Protein AF-A0A3B6VUN3-F1 (afdb_monomer)

Mean predicted aligned error: 9.86 Å

Structure (mmCIF, N/CA/C/O backbone):
data_AF-A0A3B6VUN3-F1
#
_entry.id   AF-A0A3B6VUN3-F1
#
loop_
_atom_site.group_PDB
_atom_site.id
_atom_site.type_symbol
_atom_site.label_atom_id
_atom_site.label_alt_id
_atom_site.label_comp_id
_atom_site.label_asym_id
_atom_site.label_entity_id
_atom_site.label_seq_id
_atom_site.pdbx_PDB_ins_code
_atom_site.Cartn_x
_atom_site.Cartn_y
_atom_site.Cartn_z
_atom_site.occupancy
_atom_site.B_iso_or_equiv
_atom_site.auth_seq_id
_atom_site.auth_comp_id
_atom_site.auth_asym_id
_atom_site.auth_atom_id
_atom_site.pdbx_PDB_model_num
ATOM 1 N N . MET A 1 1 ? -28.882 0.164 29.607 1.00 53.50 1 MET A N 1
ATOM 2 C CA . MET A 1 1 ? -29.305 0.623 28.267 1.00 53.50 1 MET A CA 1
ATOM 3 C C . MET A 1 1 ? -28.655 1.981 28.058 1.00 53.50 1 MET A C 1
ATOM 5 O O . MET A 1 1 ? -28.852 2.843 28.904 1.00 53.50 1 MET A O 1
ATOM 9 N N . PHE A 1 2 ? -27.776 2.127 27.067 1.00 63.69 2 PHE A N 1
ATOM 10 C CA . PHE A 1 2 ? -27.029 3.372 26.861 1.00 63.69 2 PHE A CA 1
ATOM 11 C C . PHE A 1 2 ? -27.979 4.486 26.393 1.00 63.69 2 PHE A C 1
ATOM 13 O O . PHE A 1 2 ? -28.791 4.256 25.500 1.00 63.69 2 PHE A O 1
ATOM 20 N N . SER A 1 3 ? -27.908 5.665 27.017 1.00 79.75 3 SER A N 1
ATOM 21 C CA . SER A 1 3 ? -28.646 6.864 26.598 1.00 79.75 3 SER A CA 1
ATOM 22 C C . SER A 1 3 ? -27.768 7.757 25.721 1.00 79.75 3 SER A C 1
ATOM 24 O O . SER A 1 3 ? -26.542 7.706 25.806 1.00 79.75 3 SER A O 1
ATOM 26 N N . GLU A 1 4 ? -28.378 8.615 24.906 1.00 78.44 4 GLU A N 1
ATOM 27 C CA . GLU A 1 4 ? -27.664 9.580 24.056 1.00 78.44 4 GLU A CA 1
ATOM 28 C C . GLU A 1 4 ? -26.697 10.466 24.864 1.00 78.44 4 GLU A C 1
ATOM 30 O O . GLU A 1 4 ? -25.527 10.610 24.514 1.00 78.44 4 GLU A O 1
ATOM 35 N N . GLN A 1 5 ? -27.136 10.934 26.036 1.00 83.31 5 GLN A N 1
ATOM 36 C CA . GLN A 1 5 ? -26.303 11.690 26.979 1.00 83.31 5 GLN A CA 1
ATOM 37 C C . GLN A 1 5 ? -25.104 10.880 27.503 1.00 83.31 5 GLN A C 1
ATOM 39 O O . GLN A 1 5 ? -24.029 11.436 27.727 1.00 83.31 5 GLN A O 1
ATOM 44 N N . SER A 1 6 ? -25.259 9.562 27.677 1.00 81.00 6 SER A N 1
ATOM 45 C CA . SER A 1 6 ? -24.157 8.681 28.075 1.00 81.00 6 SER A CA 1
ATOM 46 C C . SER A 1 6 ? -23.120 8.518 26.962 1.00 81.00 6 SER A C 1
ATOM 48 O O . SER A 1 6 ? -21.934 8.420 27.267 1.00 81.00 6 SER A O 1
ATOM 50 N N . TYR A 1 7 ? -23.538 8.486 25.693 1.00 80.62 7 TYR A N 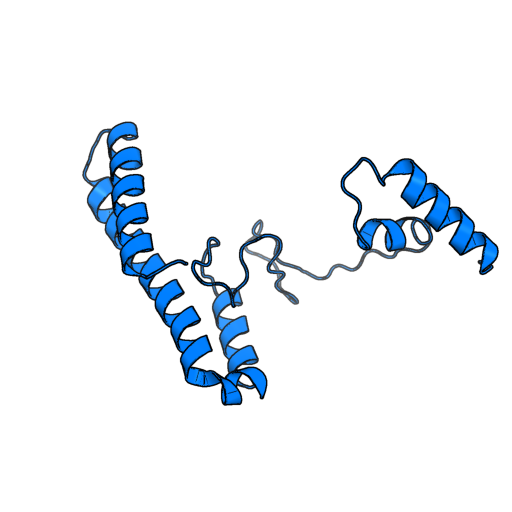1
ATOM 51 C CA . TYR A 1 7 ? -22.612 8.427 24.559 1.00 80.62 7 TYR A CA 1
ATOM 52 C C . TYR A 1 7 ? -21.820 9.718 24.418 1.00 80.62 7 TYR A C 1
ATOM 54 O O . TYR A 1 7 ? -20.599 9.671 24.290 1.00 80.62 7 TYR A O 1
ATOM 62 N N . GLN A 1 8 ? -22.500 10.860 24.500 1.00 83.44 8 GLN A N 1
ATOM 63 C CA . GLN A 1 8 ? -21.872 12.166 24.348 1.00 83.44 8 GLN A CA 1
ATOM 64 C C . GLN A 1 8 ? -20.794 12.399 25.411 1.00 83.44 8 GLN A C 1
ATOM 66 O O . GLN A 1 8 ? -19.660 12.720 25.072 1.00 83.44 8 GLN A O 1
ATOM 71 N N . LYS A 1 9 ? -21.094 12.079 26.677 1.00 85.88 9 LYS A N 1
ATOM 72 C CA . LYS A 1 9 ? -20.111 12.145 27.766 1.00 85.88 9 LYS A CA 1
ATOM 73 C C . LYS A 1 9 ? -18.884 11.260 27.511 1.00 85.88 9 LYS A C 1
ATOM 75 O O . LYS A 1 9 ? -17.758 11.708 27.698 1.00 85.88 9 LYS A O 1
ATOM 80 N N . ASN A 1 10 ? -19.088 10.022 27.058 1.00 82.31 10 ASN A N 1
ATOM 81 C CA . ASN A 1 10 ? -17.991 9.098 26.757 1.00 82.31 10 ASN A CA 1
ATOM 82 C C . ASN A 1 10 ? -17.124 9.592 25.583 1.00 82.31 10 ASN A C 1
ATOM 84 O O . ASN A 1 10 ? -15.906 9.422 25.599 1.00 82.31 10 ASN A O 1
ATOM 88 N N . ILE A 1 11 ? -17.737 10.212 24.572 1.00 83.75 11 ILE A N 1
ATOM 89 C CA . ILE A 1 11 ? -17.027 10.804 23.432 1.00 83.75 11 ILE A CA 1
ATOM 90 C C . ILE A 1 11 ? -16.212 12.019 23.887 1.00 83.75 11 ILE A C 1
ATOM 92 O O . ILE A 1 11 ? -15.030 12.103 23.560 1.00 83.75 11 ILE A O 1
ATOM 96 N N . ASP A 1 12 ? -16.794 12.908 24.691 1.00 86.56 12 ASP A N 1
ATOM 97 C CA . ASP A 1 12 ? -16.106 14.089 25.220 1.00 86.56 12 ASP A CA 1
ATOM 98 C C . ASP A 1 12 ? -14.915 13.697 26.109 1.00 86.56 12 ASP A C 1
ATOM 100 O O . ASP A 1 12 ? -13.831 14.272 26.004 1.00 86.56 12 ASP A O 1
ATOM 104 N N . GLU A 1 13 ? -15.069 12.670 26.951 1.00 85.38 13 GLU A N 1
ATOM 105 C CA . GLU A 1 13 ? -13.972 12.102 27.743 1.00 85.38 13 GLU A CA 1
ATOM 106 C C . GLU A 1 13 ? -12.868 11.505 26.855 1.00 85.38 13 GLU A C 1
ATOM 108 O O . GLU A 1 13 ? -11.679 11.709 27.124 1.00 85.38 13 GLU A O 1
ATOM 113 N N . CYS A 1 14 ? -13.236 10.809 25.774 1.00 85.44 14 CYS A N 1
ATOM 114 C CA . CYS A 1 14 ? -12.285 10.289 24.796 1.00 85.44 14 CYS A CA 1
ATOM 115 C C . CYS A 1 14 ? -11.509 11.420 24.106 1.00 85.44 14 CYS A C 1
ATOM 117 O O . CYS A 1 14 ? -10.282 11.356 24.018 1.00 85.44 14 CYS A O 1
ATOM 119 N N . ILE A 1 15 ? -12.201 12.465 23.646 1.00 85.00 15 ILE A N 1
ATOM 120 C CA . ILE A 1 15 ? -11.588 13.635 23.010 1.00 85.00 15 ILE A CA 1
ATOM 121 C C . ILE A 1 15 ? -10.626 14.294 23.997 1.00 85.00 15 ILE A C 1
ATOM 123 O O . ILE A 1 15 ? -9.436 14.381 23.720 1.00 85.00 15 ILE A O 1
ATOM 127 N N . ASN A 1 16 ? -11.083 14.665 25.191 1.00 85.75 16 ASN A N 1
ATOM 128 C CA . ASN A 1 16 ? -10.245 15.349 26.179 1.00 85.75 16 ASN A CA 1
ATOM 129 C C . ASN A 1 16 ? -8.982 14.559 26.550 1.00 85.75 16 ASN A C 1
ATOM 131 O O . ASN A 1 16 ? -7.923 15.144 26.779 1.00 85.75 16 ASN A O 1
AT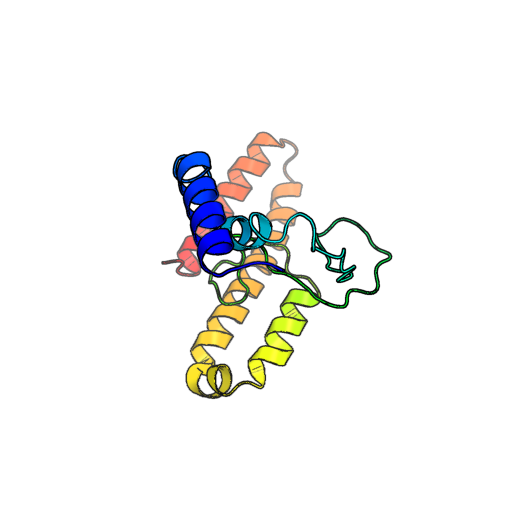OM 135 N N . LYS A 1 17 ? -9.073 13.226 26.591 1.00 83.31 17 LYS A N 1
ATOM 136 C CA . LYS A 1 17 ? -7.953 12.356 26.956 1.00 83.31 17 LYS A CA 1
ATOM 137 C C . LYS A 1 17 ? -6.949 12.138 25.821 1.00 83.31 17 LYS A C 1
ATOM 139 O O . LYS A 1 17 ? -5.759 12.003 26.098 1.00 83.31 17 LYS A O 1
ATOM 144 N N . TYR A 1 18 ? -7.410 12.073 24.572 1.00 80.12 18 TYR A N 1
ATOM 145 C CA . TYR A 1 18 ? -6.594 11.621 23.441 1.00 80.12 18 TYR A CA 1
ATOM 146 C C . TYR A 1 18 ? -6.399 12.664 22.337 1.00 80.12 18 TYR A C 1
ATOM 148 O O . TYR A 1 18 ? -5.598 12.412 21.450 1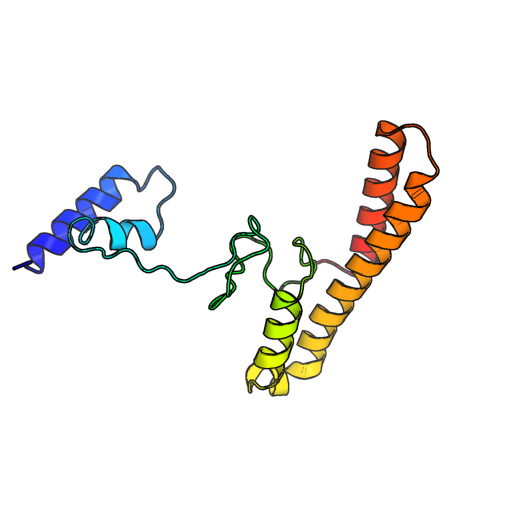.00 80.12 18 TYR A O 1
ATOM 156 N N . ILE A 1 19 ? -7.038 13.839 22.394 1.00 80.94 19 ILE A N 1
ATOM 157 C CA . ILE A 1 19 ? -6.919 14.897 21.368 1.00 80.94 19 ILE A CA 1
ATOM 158 C C . ILE A 1 19 ? -5.477 15.377 21.157 1.00 80.94 19 ILE A C 1
ATOM 160 O O . ILE A 1 19 ? -5.106 15.762 20.054 1.00 80.94 19 ILE A O 1
ATOM 164 N N . ASN A 1 20 ? -4.650 15.314 22.205 1.00 76.38 20 ASN A N 1
ATOM 165 C CA . ASN A 1 20 ? -3.226 15.661 22.154 1.00 76.38 20 ASN A CA 1
ATOM 166 C C . ASN A 1 20 ? -2.316 14.444 21.865 1.00 76.38 20 ASN A C 1
ATOM 168 O O . ASN A 1 20 ? -1.093 14.550 21.937 1.00 76.38 20 ASN A O 1
ATOM 172 N N . ILE A 1 21 ? -2.907 13.281 21.577 1.00 76.06 21 ILE A N 1
ATOM 173 C CA . ILE A 1 21 ? -2.267 12.020 21.170 1.00 76.06 21 ILE A CA 1
ATOM 174 C C . ILE A 1 21 ? -2.799 11.673 19.759 1.00 76.06 21 ILE A C 1
ATOM 176 O O . ILE A 1 21 ? -3.613 12.400 19.194 1.00 76.06 21 ILE A O 1
ATOM 180 N N . ILE A 1 22 ? -2.325 10.584 19.144 1.00 60.31 22 ILE A N 1
ATOM 181 C CA . ILE A 1 22 ? -2.961 10.008 17.950 1.00 60.31 22 ILE A CA 1
ATOM 182 C C . ILE A 1 22 ? -4.447 9.758 18.261 1.00 60.31 22 ILE A C 1
ATOM 184 O O . ILE A 1 22 ? -4.778 8.868 19.041 1.00 60.31 22 ILE A O 1
ATOM 188 N N . PHE A 1 23 ? -5.319 10.549 17.638 1.00 67.88 23 PHE A N 1
ATOM 189 C CA . PHE A 1 23 ? -6.770 10.479 17.758 1.00 67.88 23 PHE A CA 1
ATOM 190 C C . PHE A 1 23 ? -7.367 10.166 16.386 1.00 67.88 23 PHE A C 1
ATOM 192 O O . PHE A 1 23 ? -7.159 10.906 15.425 1.00 67.88 23 PHE A O 1
ATOM 199 N N . THR A 1 24 ? -8.088 9.055 16.294 1.00 75.19 24 THR A N 1
ATOM 200 C CA . THR A 1 24 ? -8.789 8.614 15.079 1.00 75.19 24 THR A CA 1
ATOM 201 C C . THR A 1 24 ? -10.227 8.258 15.429 1.00 75.19 24 THR A C 1
ATOM 203 O O . THR A 1 24 ? -10.556 8.022 16.593 1.00 75.19 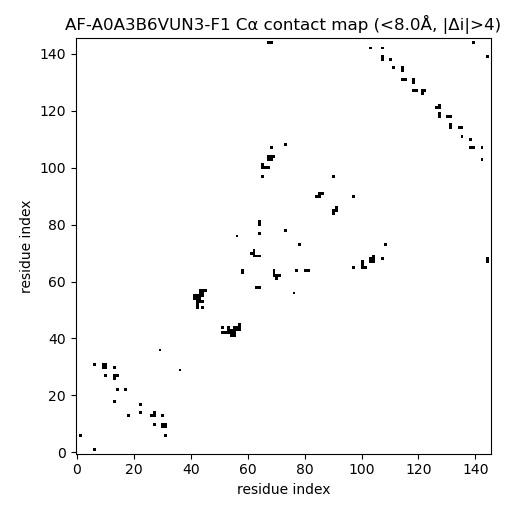24 THR A O 1
ATOM 206 N N . GLU A 1 25 ? -11.085 8.167 14.421 1.00 78.56 25 GLU A N 1
ATOM 207 C CA . GLU A 1 25 ? -12.457 7.678 14.536 1.00 78.56 25 GLU A CA 1
ATOM 208 C C . GLU A 1 25 ? -12.543 6.307 15.232 1.00 78.56 25 GLU A C 1
ATOM 210 O O . GLU A 1 25 ? -13.501 6.047 15.957 1.00 78.56 25 GLU A O 1
ATOM 215 N N . GLU A 1 26 ? -11.509 5.466 15.110 1.00 79.88 26 GLU A N 1
ATOM 216 C CA . GLU A 1 26 ? -11.418 4.185 15.821 1.00 79.88 26 GLU A CA 1
ATOM 217 C C . GLU A 1 26 ? -11.456 4.366 17.345 1.00 79.88 26 GLU A C 1
ATOM 219 O O . GLU A 1 26 ? -12.098 3.582 18.038 1.00 79.88 26 GLU A O 1
ATOM 224 N N . HIS A 1 27 ? -10.833 5.421 17.879 1.00 77.12 27 HIS A N 1
ATOM 225 C CA . HIS A 1 27 ? -10.846 5.711 19.314 1.00 77.12 27 HIS A CA 1
ATOM 226 C C . HIS A 1 27 ? -12.239 6.144 19.780 1.00 77.12 27 HIS A C 1
ATOM 228 O O . HIS A 1 27 ? -12.710 5.681 20.819 1.00 77.12 27 HIS A O 1
ATOM 234 N N . ILE A 1 28 ? -12.920 6.971 18.978 1.00 80.44 28 ILE A N 1
ATOM 235 C CA . ILE A 1 28 ? -14.292 7.432 19.240 1.00 80.44 28 ILE A CA 1
ATOM 236 C C . ILE A 1 28 ? -15.268 6.256 19.253 1.00 80.44 28 ILE A C 1
ATOM 238 O O . ILE A 1 28 ? -16.207 6.256 20.040 1.00 80.44 28 ILE A O 1
ATOM 242 N N . LEU A 1 29 ? -15.049 5.250 18.404 1.00 80.88 29 LEU A N 1
ATOM 243 C CA . LEU A 1 29 ? -15.873 4.044 18.358 1.00 80.88 29 LEU A CA 1
ATOM 244 C C . LEU A 1 29 ? -15.509 3.057 19.474 1.00 80.88 29 LEU A C 1
ATOM 246 O O . LEU A 1 29 ? -16.392 2.473 20.091 1.00 80.88 29 LEU A O 1
ATOM 250 N N . LEU A 1 30 ? -14.228 2.880 19.795 1.00 80.19 30 LEU A N 1
ATOM 251 C CA . LEU A 1 30 ? -13.817 1.937 20.833 1.00 80.19 30 LEU A CA 1
ATOM 252 C C . LEU A 1 30 ? -14.262 2.391 22.230 1.00 80.19 30 LEU A C 1
ATOM 254 O O . LEU A 1 30 ? -14.701 1.573 23.030 1.00 80.19 30 LEU A O 1
ATOM 258 N N . TYR A 1 31 ? -14.166 3.684 22.541 1.00 78.44 31 TYR A N 1
ATOM 259 C CA . TYR A 1 31 ? -14.403 4.203 23.890 1.00 78.44 31 TYR A CA 1
ATOM 260 C C . TYR A 1 31 ? -15.818 3.933 24.451 1.00 78.44 31 TYR A C 1
ATOM 262 O O . TYR A 1 31 ? -15.915 3.406 25.564 1.00 78.44 31 TYR A O 1
ATOM 270 N N . PRO A 1 32 ? -16.920 4.220 23.726 1.00 80.75 32 PRO A N 1
ATOM 271 C CA . PRO A 1 32 ? -18.275 3.942 24.196 1.00 80.75 32 PRO A CA 1
ATOM 272 C C . PRO A 1 32 ? -18.653 2.458 24.123 1.00 80.75 32 PRO A C 1
ATOM 274 O O . PRO A 1 32 ? -19.548 2.034 24.850 1.00 80.75 32 PRO A O 1
ATOM 277 N N . PHE A 1 33 ? -17.993 1.670 23.269 1.00 82.56 33 PHE A N 1
ATOM 278 C CA . PHE A 1 33 ? -18.319 0.258 23.045 1.00 82.56 33 PHE A CA 1
ATOM 279 C C . PHE A 1 33 ? -17.300 -0.714 23.648 1.00 82.56 33 PHE A C 1
ATOM 281 O O . PHE A 1 33 ? -17.416 -1.914 23.423 1.00 82.56 33 PHE A O 1
ATOM 288 N N . LYS A 1 34 ? -16.326 -0.243 24.437 1.00 79.56 34 LYS A N 1
ATOM 289 C CA . LYS A 1 34 ? -15.216 -1.061 24.959 1.00 79.56 34 LYS A CA 1
ATOM 290 C C . LYS A 1 34 ? -15.684 -2.360 25.633 1.00 79.56 34 LYS A C 1
ATOM 292 O O . LYS A 1 34 ? -15.104 -3.410 25.388 1.00 79.56 34 LYS A O 1
ATOM 297 N N . ASP A 1 35 ? -16.789 -2.297 26.378 1.00 80.75 35 ASP A N 1
ATOM 298 C CA . ASP A 1 35 ? -17.363 -3.421 27.132 1.00 80.75 35 ASP A CA 1
ATOM 299 C C . ASP A 1 35 ? -18.402 -4.221 26.317 1.00 80.75 35 ASP A C 1
ATOM 301 O O . ASP A 1 35 ? -19.063 -5.121 26.825 1.00 80.75 35 ASP A O 1
ATOM 305 N N . SER A 1 36 ? -18.604 -3.866 25.048 1.00 81.38 36 SER A N 1
ATOM 306 C CA . SER A 1 36 ? -19.590 -4.457 24.130 1.00 81.38 36 SER A CA 1
ATOM 307 C C . SER A 1 36 ? -18.984 -4.804 22.767 1.00 81.38 36 SER A C 1
ATOM 309 O O . SER A 1 36 ? -19.706 -4.980 21.786 1.00 81.38 36 SER A O 1
ATOM 311 N N . THR A 1 37 ? -17.657 -4.908 22.692 1.00 79.81 37 THR A N 1
ATOM 312 C CA . THR A 1 37 ? -16.951 -5.362 21.493 1.00 79.81 37 THR A CA 1
ATOM 313 C C . THR A 1 37 ? -16.787 -6.876 21.525 1.00 79.81 37 THR A C 1
ATOM 315 O O . THR A 1 37 ? -16.376 -7.459 22.525 1.00 79.81 37 THR A O 1
ATOM 318 N N . ALA A 1 38 ? -17.114 -7.526 20.411 1.00 78.94 38 ALA A N 1
ATOM 319 C CA . ALA A 1 38 ? -16.789 -8.928 20.191 1.00 78.94 38 ALA A CA 1
ATOM 320 C C . ALA A 1 38 ? -15.545 -9.022 19.306 1.00 78.94 38 ALA A C 1
ATOM 322 O O . ALA A 1 38 ? -15.383 -8.244 18.363 1.00 78.94 38 ALA A O 1
ATOM 323 N N . PHE A 1 39 ? -14.674 -9.991 19.587 1.00 78.25 39 PHE A N 1
ATOM 324 C CA . PHE A 1 39 ? -13.540 -10.267 18.715 1.00 78.25 39 PHE A CA 1
ATOM 325 C C . PHE A 1 39 ? -14.035 -10.925 17.427 1.00 78.25 39 PHE A C 1
ATOM 327 O O . PHE A 1 39 ? -14.594 -12.022 17.453 1.00 78.25 39 PHE A O 1
ATOM 334 N N . LEU A 1 40 ? -13.810 -10.257 16.300 1.00 72.12 40 LEU A N 1
ATOM 335 C CA . LEU A 1 40 ? -14.042 -10.824 14.982 1.00 72.12 40 LEU A CA 1
ATOM 336 C C . LEU A 1 40 ? -12.703 -11.291 14.412 1.00 72.12 40 LEU A C 1
ATOM 338 O O . LEU A 1 40 ? -11.845 -10.470 14.087 1.00 72.12 40 LEU A O 1
ATOM 342 N N . ASP A 1 41 ? -12.531 -12.606 14.257 1.00 68.38 41 ASP A N 1
ATOM 343 C CA . ASP A 1 41 ? -11.406 -13.139 13.489 1.00 68.38 41 ASP A CA 1
ATOM 344 C C . ASP A 1 41 ? -11.672 -12.913 11.999 1.00 68.38 41 ASP A C 1
ATOM 346 O O . ASP A 1 41 ? -12.223 -13.758 11.292 1.00 68.38 41 ASP A O 1
ATOM 350 N N . LEU A 1 42 ? -11.282 -11.734 11.519 1.00 66.19 42 LEU A N 1
ATOM 351 C CA . LEU A 1 42 ? -11.370 -11.366 10.108 1.00 66.19 42 LEU A CA 1
ATOM 352 C C . LEU A 1 42 ? -10.456 -12.215 9.214 1.00 66.19 42 LEU A C 1
ATOM 354 O O . LEU A 1 42 ? -10.470 -12.033 7.995 1.00 66.19 42 LEU A O 1
ATOM 358 N N . LYS A 1 43 ? -9.622 -13.091 9.801 1.00 67.12 43 LYS A N 1
ATOM 359 C CA . LYS A 1 43 ? -8.516 -13.780 9.130 1.00 67.12 43 LYS A CA 1
ATOM 360 C C . LYS A 1 43 ? -7.750 -12.828 8.210 1.00 67.12 43 LYS A C 1
ATOM 362 O O . LYS A 1 43 ? -7.419 -13.167 7.075 1.00 67.12 43 LYS A O 1
ATOM 367 N N . ALA A 1 44 ? -7.552 -11.600 8.683 1.00 61.22 44 ALA A N 1
ATOM 368 C CA . ALA A 1 44 ? -6.891 -10.561 7.922 1.00 61.22 44 ALA A CA 1
ATOM 369 C C . ALA A 1 44 ? -5.386 -10.834 7.908 1.00 61.22 44 ALA A C 1
ATOM 371 O O . ALA A 1 44 ? -4.794 -11.165 8.943 1.00 61.22 44 ALA A O 1
ATOM 372 N N . ASP A 1 45 ? -4.773 -10.725 6.732 1.00 59.12 45 ASP A N 1
ATOM 373 C CA . ASP A 1 45 ? -3.325 -10.844 6.616 1.00 59.12 45 ASP A CA 1
ATOM 374 C C . ASP A 1 45 ? -2.654 -9.521 6.975 1.00 59.12 45 ASP A C 1
ATOM 376 O O . ASP A 1 45 ? -2.880 -8.495 6.332 1.00 59.12 45 ASP A O 1
ATOM 380 N N . TYR A 1 46 ? -1.809 -9.576 7.999 1.00 57.62 46 TYR A N 1
ATOM 381 C CA . TYR A 1 46 ? -0.933 -8.483 8.415 1.00 57.62 46 TYR A CA 1
ATOM 382 C C . TYR A 1 46 ? 0.545 -8.773 8.076 1.00 57.62 46 TYR A C 1
ATOM 384 O O . TYR A 1 46 ? 1.430 -8.064 8.548 1.00 57.62 46 TYR A O 1
ATOM 392 N N . GLY A 1 47 ? 0.826 -9.808 7.270 1.00 55.09 47 GLY A N 1
ATOM 393 C CA . GLY A 1 47 ? 2.156 -10.147 6.756 1.00 55.09 47 GLY A CA 1
ATOM 394 C C . GLY A 1 47 ? 3.011 -11.040 7.662 1.00 55.09 47 GLY A C 1
ATOM 395 O O . GLY A 1 47 ? 4.232 -10.905 7.638 1.00 55.09 47 GLY A O 1
ATOM 396 N N . ILE A 1 48 ? 2.409 -11.907 8.495 1.00 53.91 48 ILE A N 1
ATOM 397 C CA . ILE A 1 48 ? 3.142 -12.644 9.555 1.00 53.91 48 ILE A CA 1
ATOM 398 C C . ILE A 1 48 ? 3.017 -14.185 9.472 1.00 53.91 48 ILE A C 1
ATOM 400 O O . ILE A 1 48 ? 3.781 -14.873 10.144 1.00 53.91 48 ILE A O 1
ATOM 404 N N . SER A 1 49 ? 2.129 -14.791 8.667 1.00 51.47 49 SER A N 1
ATOM 405 C CA . SER A 1 49 ? 2.014 -16.269 8.671 1.00 51.47 49 SER A CA 1
ATOM 406 C C . SER A 1 49 ? 1.517 -16.913 7.376 1.00 51.47 49 SER A C 1
ATOM 408 O O . SER A 1 49 ? 0.458 -16.538 6.878 1.00 51.47 49 SER A O 1
ATOM 410 N N . ASP A 1 50 ? 2.185 -17.991 6.961 1.00 53.84 50 ASP A N 1
ATOM 411 C CA . ASP A 1 50 ? 1.950 -18.714 5.699 1.00 53.84 50 ASP A CA 1
ATOM 412 C C . ASP A 1 50 ? 0.722 -19.657 5.690 1.00 53.84 50 ASP A C 1
ATOM 414 O O . ASP A 1 50 ? 0.386 -20.218 4.653 1.00 53.84 50 ASP A O 1
ATOM 418 N N . ASN A 1 51 ? 0.019 -19.831 6.820 1.00 53.78 51 ASN A N 1
ATOM 419 C CA . ASN A 1 51 ? -1.041 -20.847 6.988 1.00 53.78 51 ASN A CA 1
ATOM 420 C C . ASN A 1 51 ? -2.457 -20.288 7.249 1.00 53.78 51 ASN A C 1
ATOM 422 O O . ASN A 1 51 ? -3.279 -20.955 7.881 1.00 53.78 51 ASN A O 1
ATOM 426 N N . LYS A 1 52 ? -2.784 -19.070 6.803 1.00 56.56 52 LYS A N 1
ATOM 427 C CA . LYS A 1 52 ? -4.122 -18.489 7.031 1.00 56.56 52 LYS A CA 1
ATOM 428 C C . LYS A 1 52 ? -4.976 -18.498 5.764 1.00 56.56 52 LYS A C 1
ATOM 430 O O . LYS A 1 52 ? -4.547 -18.057 4.707 1.00 56.56 52 LYS A O 1
ATOM 435 N N . ILE A 1 53 ? -6.224 -18.959 5.894 1.00 57.38 53 ILE A N 1
ATOM 436 C CA . ILE A 1 53 ? -7.283 -18.692 4.908 1.00 57.38 53 ILE A CA 1
ATOM 437 C C . ILE A 1 53 ? -7.602 -17.203 5.018 1.00 57.38 53 ILE A C 1
ATOM 439 O O . ILE A 1 53 ? -8.309 -16.805 5.940 1.00 57.38 53 ILE A O 1
ATOM 4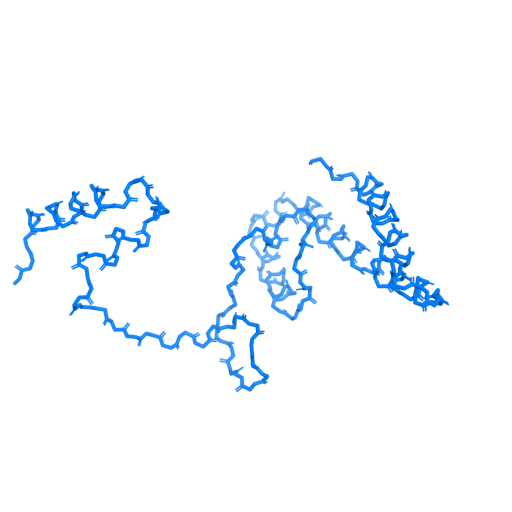43 N N . ILE A 1 54 ? -7.048 -16.389 4.125 1.00 62.53 54 ILE A N 1
ATOM 444 C CA . ILE A 1 54 ? -7.197 -14.934 4.183 1.00 62.53 54 ILE A CA 1
ATOM 445 C C . ILE A 1 54 ? -8.529 -14.539 3.547 1.00 62.53 54 ILE A C 1
ATOM 447 O O . ILE A 1 54 ? -8.745 -14.737 2.351 1.00 62.53 54 ILE A O 1
ATOM 451 N N . ILE A 1 55 ? -9.435 -14.007 4.370 1.00 66.06 55 ILE A N 1
ATOM 452 C CA . ILE A 1 55 ? -10.787 -13.597 3.950 1.00 66.06 55 ILE A CA 1
ATOM 453 C C . ILE A 1 55 ? -10.793 -12.122 3.520 1.00 66.06 55 ILE A C 1
ATOM 455 O O . ILE A 1 55 ? -11.561 -11.736 2.642 1.00 66.06 55 ILE A O 1
ATOM 459 N N . SER A 1 56 ? -9.911 -11.300 4.096 1.00 67.62 56 SER A N 1
ATOM 460 C CA . SER A 1 56 ? -9.800 -9.873 3.792 1.00 67.62 56 SER A CA 1
ATOM 461 C C . SER A 1 56 ? -8.342 -9.417 3.804 1.00 67.62 56 SER A C 1
ATOM 463 O O . SER A 1 56 ? -7.601 -9.698 4.746 1.00 67.62 56 SER A O 1
ATOM 465 N N . ALA A 1 57 ? -7.929 -8.701 2.758 1.00 73.25 57 ALA A N 1
ATOM 466 C CA . ALA A 1 57 ? -6.610 -8.085 2.676 1.00 73.25 57 ALA A CA 1
ATOM 467 C C . ALA A 1 57 ? -6.723 -6.586 2.957 1.00 73.25 57 ALA A C 1
ATOM 469 O O . ALA A 1 57 ? -7.439 -5.865 2.258 1.00 73.25 57 ALA A O 1
ATOM 470 N N . TYR A 1 58 ? -5.993 -6.110 3.966 1.00 77.19 58 TYR A N 1
ATOM 471 C CA . TYR A 1 58 ? -6.034 -4.715 4.384 1.00 77.19 58 TYR A CA 1
ATOM 472 C C . TYR A 1 58 ? -4.745 -3.982 4.002 1.00 77.19 58 TYR A C 1
ATOM 474 O O . TYR A 1 58 ? -3.685 -4.205 4.583 1.00 77.19 58 TYR A O 1
ATOM 482 N N . PHE A 1 59 ? -4.836 -3.050 3.048 1.00 80.94 59 PHE A N 1
ATOM 483 C CA . PHE A 1 59 ? -3.729 -2.154 2.688 1.00 80.94 59 PHE A CA 1
ATOM 484 C C . PHE A 1 59 ? -3.575 -1.033 3.727 1.00 80.94 59 PHE A C 1
ATOM 486 O O . PHE A 1 59 ? -3.880 0.135 3.460 1.00 80.94 59 PHE A O 1
ATOM 493 N N . ALA A 1 60 ? -3.134 -1.389 4.933 1.00 73.75 60 ALA A N 1
ATOM 494 C CA . ALA A 1 60 ? -2.867 -0.445 6.013 1.00 73.75 60 ALA A CA 1
ATOM 495 C C . ALA A 1 60 ? -1.724 0.527 5.650 1.00 73.75 60 ALA A C 1
ATOM 497 O O . ALA A 1 60 ? -0.781 0.181 4.935 1.00 73.75 60 ALA A O 1
ATOM 498 N N . GLY A 1 61 ? -1.788 1.757 6.169 1.00 72.62 61 GLY A N 1
ATOM 499 C CA . GLY A 1 61 ? -0.719 2.750 6.021 1.00 72.62 61 GLY A CA 1
ATOM 500 C C . GLY A 1 61 ? -0.624 3.407 4.636 1.00 72.62 61 GLY A C 1
ATOM 501 O O . GLY A 1 61 ? -1.607 3.519 3.904 1.00 72.62 61 GLY A O 1
ATOM 502 N N . ALA A 1 62 ? 0.573 3.896 4.292 1.00 70.75 62 ALA A N 1
ATOM 503 C CA . ALA A 1 62 ? 0.798 4.769 3.131 1.00 70.75 62 ALA A CA 1
ATOM 504 C C . ALA A 1 62 ? 0.830 4.050 1.765 1.00 70.75 62 ALA A C 1
ATOM 506 O O . ALA A 1 62 ? 0.743 4.707 0.723 1.00 70.75 62 ALA A O 1
ATOM 507 N N . GLY A 1 63 ? 0.976 2.722 1.754 1.00 79.00 63 GLY A N 1
ATOM 508 C CA . GLY A 1 63 ? 1.038 1.916 0.536 1.00 79.00 63 GLY A CA 1
ATOM 509 C C . GLY A 1 63 ? -0.356 1.570 0.033 1.00 79.00 63 GLY A C 1
ATOM 510 O O . GLY A 1 63 ? -0.910 0.539 0.396 1.00 79.00 63 GLY A O 1
ATOM 511 N N . LYS A 1 64 ? -0.933 2.435 -0.804 1.00 87.25 64 LYS A N 1
ATOM 512 C CA . LYS A 1 64 ? -2.251 2.209 -1.417 1.00 87.25 64 LYS A CA 1
ATOM 513 C C . LYS A 1 64 ? -2.095 1.724 -2.862 1.00 87.25 64 LYS A C 1
ATOM 515 O O . LYS A 1 64 ? -1.300 2.322 -3.586 1.00 87.25 64 LYS A O 1
ATOM 520 N N . PRO A 1 65 ? -2.854 0.710 -3.320 1.00 88.94 65 PRO A N 1
ATOM 521 C CA . PRO A 1 65 ? -2.708 0.177 -4.677 1.00 88.94 65 PRO A CA 1
ATOM 522 C C . PRO A 1 65 ? -2.890 1.214 -5.792 1.00 88.94 65 PRO A C 1
ATOM 524 O O . PRO A 1 65 ? -2.189 1.161 -6.798 1.00 88.94 65 PRO A O 1
ATOM 527 N N . LEU A 1 66 ? -3.779 2.189 -5.571 1.00 91.44 66 LEU A N 1
ATOM 528 C CA . LEU A 1 66 ? -4.069 3.293 -6.495 1.00 91.44 66 LEU A CA 1
ATOM 529 C C . LEU A 1 66 ? -3.059 4.449 -6.429 1.00 91.44 66 LEU A C 1
ATOM 531 O O . LEU A 1 66 ? -3.247 5.461 -7.098 1.00 91.44 66 LEU A O 1
ATOM 535 N N . LYS A 1 67 ? -2.009 4.342 -5.610 1.00 87.44 67 LYS A N 1
ATOM 536 C CA . LYS A 1 67 ? -0.973 5.367 -5.504 1.00 87.44 67 LYS A CA 1
ATOM 537 C C . LYS A 1 67 ? 0.172 5.050 -6.463 1.00 87.44 67 LYS A C 1
ATOM 539 O O . LYS A 1 67 ? 0.623 3.903 -6.553 1.00 87.44 67 LYS A O 1
ATOM 544 N N . TYR A 1 68 ? 0.695 6.078 -7.123 1.00 83.88 68 TYR A N 1
ATOM 545 C CA . TYR A 1 68 ? 2.000 5.995 -7.766 1.00 83.88 68 TYR A CA 1
ATOM 546 C C . TYR A 1 68 ? 3.073 5.680 -6.717 1.00 83.88 68 TYR A C 1
ATOM 548 O O . TYR A 1 68 ? 3.117 6.272 -5.638 1.00 83.88 68 TYR A O 1
ATOM 556 N N . GLY A 1 69 ? 3.945 4.727 -7.025 1.00 76.75 69 GLY A N 1
ATOM 557 C CA . GLY A 1 69 ? 5.107 4.442 -6.195 1.00 76.75 69 GLY A CA 1
ATOM 558 C C . GLY A 1 69 ? 4.741 3.568 -5.014 1.00 76.75 69 GLY A C 1
ATOM 559 O O . GLY A 1 69 ? 5.290 3.751 -3.926 1.00 76.75 69 GLY A O 1
ATOM 560 N N . PHE A 1 70 ? 3.838 2.607 -5.241 1.00 82.94 70 PHE A N 1
ATOM 561 C CA . PHE A 1 70 ? 3.461 1.586 -4.273 1.00 82.94 70 PHE A CA 1
ATOM 562 C C . PHE A 1 70 ? 4.722 1.039 -3.597 1.00 82.94 70 PHE A C 1
ATOM 564 O O . PHE A 1 70 ? 5.622 0.500 -4.242 1.00 82.94 70 PHE A O 1
ATOM 571 N N . ASN A 1 71 ? 4.844 1.312 -2.301 1.00 73.19 71 ASN A N 1
ATOM 572 C CA . ASN A 1 71 ? 6.065 1.117 -1.521 1.00 73.19 71 ASN A CA 1
ATOM 573 C C . ASN A 1 71 ? 6.007 -0.136 -0.640 1.00 73.19 71 ASN A C 1
ATOM 575 O O . ASN A 1 71 ? 6.911 -0.355 0.161 1.00 73.19 71 ASN A O 1
ATOM 579 N N . GLN A 1 72 ? 4.958 -0.942 -0.797 1.00 77.81 72 GLN A N 1
ATOM 580 C CA . GLN A 1 72 ? 4.832 -2.260 -0.192 1.00 77.81 72 GLN A CA 1
ATOM 581 C C . GLN A 1 72 ? 5.189 -3.347 -1.214 1.00 77.81 72 GLN A C 1
ATOM 583 O O . GLN A 1 72 ? 5.343 -3.091 -2.411 1.00 77.81 72 GLN A O 1
ATOM 588 N N . GLN A 1 73 ? 5.328 -4.580 -0.735 1.00 76.88 73 GLN A N 1
ATOM 589 C CA . GLN A 1 73 ? 5.560 -5.736 -1.589 1.00 76.88 73 GLN A CA 1
ATOM 590 C C . GLN A 1 73 ? 4.337 -5.991 -2.480 1.00 76.88 73 GLN A C 1
ATOM 592 O O . GLN A 1 73 ? 3.220 -6.128 -1.989 1.00 76.88 73 GLN A O 1
ATOM 597 N N . ILE A 1 74 ? 4.548 -6.089 -3.795 1.00 82.88 74 ILE A N 1
ATOM 598 C CA . ILE A 1 74 ? 3.503 -6.558 -4.712 1.00 82.88 74 ILE A CA 1
ATOM 599 C C . ILE A 1 74 ? 3.372 -8.072 -4.529 1.00 82.88 74 ILE A C 1
ATOM 601 O O . ILE A 1 74 ? 4.296 -8.829 -4.837 1.00 82.88 74 ILE A O 1
ATOM 605 N N . ASN A 1 75 ? 2.224 -8.487 -4.007 1.00 82.94 75 ASN A N 1
ATOM 606 C CA . ASN A 1 75 ? 1.848 -9.870 -3.730 1.00 82.94 75 ASN A CA 1
ATOM 607 C C . ASN A 1 75 ? 0.534 -10.226 -4.454 1.00 82.94 75 ASN A C 1
ATOM 609 O O . ASN A 1 75 ? 0.022 -9.447 -5.261 1.00 82.94 75 ASN A O 1
ATOM 613 N N . GLU A 1 76 ? -0.022 -11.405 -4.174 1.00 85.81 76 GLU A N 1
ATOM 614 C CA . GLU A 1 76 ? -1.289 -11.847 -4.769 1.00 85.81 76 GLU A CA 1
ATOM 615 C C . GLU A 1 76 ? -2.465 -10.900 -4.474 1.00 85.81 76 GLU A C 1
ATOM 617 O O . GLU A 1 76 ? -3.286 -10.647 -5.353 1.00 85.81 76 GLU A O 1
ATOM 622 N N . TYR A 1 77 ? -2.518 -10.302 -3.280 1.00 86.00 77 TYR A N 1
ATOM 623 C CA . TYR A 1 77 ? -3.599 -9.399 -2.881 1.00 86.00 77 TYR A CA 1
ATOM 624 C C . TYR A 1 77 ? -3.567 -8.080 -3.645 1.00 86.00 77 TYR A C 1
ATOM 626 O O . TYR A 1 77 ? -4.619 -7.538 -3.981 1.00 86.00 77 TYR A O 1
ATOM 634 N N . TYR A 1 78 ? -2.373 -7.585 -3.979 1.00 89.25 78 TYR A N 1
ATOM 635 C CA . TYR A 1 78 ? -2.224 -6.438 -4.872 1.00 89.25 78 TYR A CA 1
ATOM 636 C C . TYR A 1 78 ? -2.864 -6.711 -6.239 1.00 89.25 78 TYR A C 1
ATOM 638 O O . TYR A 1 78 ? -3.584 -5.865 -6.765 1.00 89.25 78 TYR A O 1
ATOM 646 N N . TYR A 1 79 ? -2.649 -7.900 -6.805 1.00 90.38 79 TYR A N 1
ATOM 647 C CA . TYR A 1 79 ? -3.246 -8.267 -8.089 1.00 90.38 79 TYR A CA 1
ATOM 648 C C . TYR A 1 79 ? -4.752 -8.514 -7.993 1.00 90.38 79 TYR A C 1
ATOM 650 O O . TYR A 1 79 ? -5.476 -8.015 -8.849 1.00 90.38 79 TYR A O 1
ATOM 658 N N . LYS A 1 80 ? -5.233 -9.172 -6.928 1.00 90.94 80 LYS A N 1
ATOM 659 C CA . LYS A 1 80 ? -6.676 -9.326 -6.665 1.00 90.94 80 LYS A CA 1
ATOM 660 C C . LYS A 1 80 ? -7.384 -7.978 -6.532 1.00 90.94 80 LYS A C 1
ATOM 662 O O . LYS A 1 80 ? -8.489 -7.815 -7.038 1.00 90.94 80 LYS A O 1
ATOM 667 N N . PHE A 1 81 ? -6.752 -6.986 -5.896 1.00 93.19 81 PHE A N 1
ATOM 668 C CA . PHE A 1 81 ? -7.288 -5.624 -5.871 1.00 93.19 81 PHE A CA 1
ATOM 669 C C . PHE A 1 81 ? -7.505 -5.093 -7.292 1.00 93.19 81 PHE A C 1
ATOM 671 O O . PHE A 1 81 ? -8.595 -4.623 -7.601 1.00 93.19 81 PHE A O 1
ATOM 678 N N . TRP A 1 82 ? -6.491 -5.176 -8.157 1.00 94.81 82 TRP A N 1
ATOM 679 C CA . TRP A 1 82 ? -6.578 -4.662 -9.527 1.00 94.81 82 TRP A CA 1
ATOM 680 C C . TRP A 1 82 ? -7.580 -5.431 -10.385 1.00 94.81 82 TRP A C 1
ATOM 682 O O . TRP A 1 82 ? -8.289 -4.815 -11.176 1.00 94.81 82 TRP A O 1
ATOM 692 N N . GLU A 1 83 ? -7.678 -6.745 -10.191 1.00 94.75 83 GLU A N 1
ATOM 693 C CA . GLU A 1 83 ? -8.682 -7.600 -10.818 1.00 94.75 83 GLU A CA 1
ATOM 694 C C . GLU A 1 83 ? -10.097 -7.097 -10.504 1.00 94.75 83 GLU A C 1
ATOM 696 O O . GLU A 1 83 ? -10.828 -6.725 -11.423 1.00 94.75 83 GLU A O 1
ATOM 701 N N . TYR A 1 84 ? -10.457 -6.963 -9.224 1.00 94.19 84 TYR A N 1
ATOM 702 C CA . TYR A 1 84 ? -11.782 -6.469 -8.837 1.00 94.19 84 TYR A CA 1
ATOM 703 C C . TYR A 1 84 ? -12.002 -5.001 -9.202 1.00 94.19 84 TYR A C 1
ATOM 705 O O . TYR A 1 84 ? -13.066 -4.636 -9.703 1.00 94.19 84 TYR A O 1
ATOM 713 N N . PHE A 1 85 ? -10.997 -4.151 -8.985 1.00 96.00 85 PHE A N 1
ATOM 714 C CA . PHE A 1 85 ? -11.095 -2.727 -9.286 1.00 96.00 85 PHE A CA 1
ATOM 715 C C . PHE A 1 85 ? -11.335 -2.484 -10.779 1.00 96.00 85 PHE A C 1
ATOM 717 O O . PHE A 1 85 ? -12.123 -1.603 -11.126 1.00 96.00 85 PHE A O 1
ATOM 724 N N . SER A 1 86 ? -10.751 -3.309 -11.657 1.00 96.31 86 SER A N 1
ATOM 725 C CA . SER A 1 86 ? -10.923 -3.193 -13.109 1.00 96.31 86 SER A CA 1
ATOM 726 C C . SER A 1 86 ? -12.370 -3.359 -13.590 1.00 96.31 86 SER A C 1
ATOM 728 O O . SER A 1 86 ? -12.749 -2.837 -14.640 1.00 96.31 86 SER A O 1
ATOM 730 N N . LEU A 1 87 ? -13.207 -4.041 -12.803 1.00 96.81 87 LEU A N 1
ATOM 731 C CA . LEU A 1 87 ? -14.614 -4.275 -13.126 1.00 96.81 87 LEU A CA 1
ATOM 732 C C . LEU A 1 87 ? -15.503 -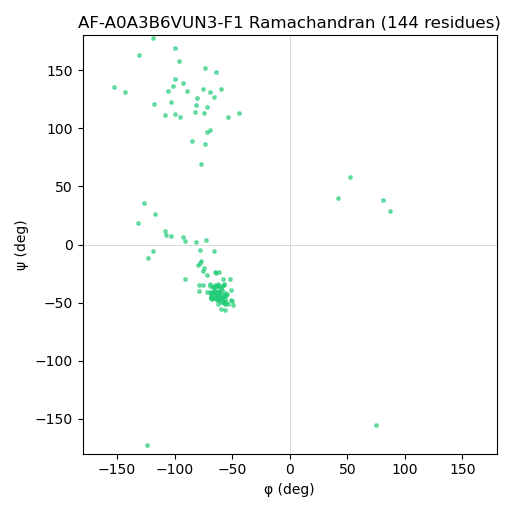3.061 -12.818 1.00 96.81 87 LEU A C 1
ATOM 734 O O . LEU A 1 87 ? -16.619 -2.968 -13.343 1.00 96.81 87 LEU A O 1
ATOM 738 N N . THR A 1 88 ? -15.016 -2.131 -11.993 1.00 97.25 88 THR A N 1
ATOM 739 C CA . THR A 1 88 ? -15.783 -0.976 -11.515 1.00 97.25 88 THR A CA 1
ATOM 740 C C . THR A 1 88 ? -15.989 0.086 -12.606 1.00 97.25 88 THR A C 1
ATOM 742 O O . THR A 1 88 ? -15.138 0.239 -13.488 1.00 97.25 88 THR A O 1
ATOM 745 N N . PRO A 1 89 ? -17.081 0.874 -12.542 1.00 97.19 89 PRO A N 1
ATOM 746 C CA . PRO A 1 89 ? -17.273 2.027 -13.425 1.00 97.19 89 PRO A CA 1
ATOM 747 C C . PRO A 1 89 ? -16.117 3.029 -13.340 1.00 97.19 89 PRO A C 1
ATOM 749 O O . PRO A 1 89 ? -15.606 3.453 -14.371 1.00 97.19 89 PRO A O 1
ATOM 752 N N . PHE A 1 90 ? -15.620 3.296 -12.125 1.00 94.00 90 PHE A N 1
ATOM 753 C CA . PHE A 1 90 ? -14.478 4.184 -11.889 1.00 94.00 90 PHE A CA 1
ATOM 754 C C . PHE A 1 90 ? -13.276 3.827 -12.763 1.00 94.00 90 PHE A C 1
ATOM 756 O O . PHE A 1 90 ? -12.697 4.704 -13.407 1.00 94.00 90 PHE A O 1
ATOM 763 N N . PHE A 1 91 ? -12.921 2.539 -12.814 1.00 96.31 91 PHE A N 1
ATOM 764 C CA . PHE A 1 91 ? -11.819 2.078 -13.647 1.00 96.31 91 PHE A CA 1
ATOM 765 C C . PHE A 1 91 ? -12.132 2.201 -15.137 1.00 96.31 91 PHE A C 1
ATOM 767 O O . PHE A 1 91 ? -11.297 2.700 -15.884 1.00 96.31 91 PHE A O 1
ATOM 774 N N . LYS A 1 92 ? -13.325 1.785 -15.573 1.00 95.06 92 LYS A N 1
ATOM 775 C CA . LYS A 1 92 ? -13.722 1.820 -16.991 1.00 95.06 92 LYS A CA 1
ATOM 776 C C . LYS A 1 92 ? -13.725 3.241 -17.559 1.00 95.06 92 LYS A C 1
ATOM 778 O O . LYS A 1 92 ? -13.254 3.449 -18.672 1.00 95.06 92 LYS A O 1
ATOM 783 N N . GLU A 1 93 ? -14.185 4.213 -16.778 1.00 97.06 93 GLU A N 1
ATOM 784 C CA . GLU A 1 93 ? -14.237 5.629 -17.163 1.00 97.06 93 GLU A CA 1
ATOM 785 C C . GLU A 1 93 ? -12.851 6.292 -17.204 1.00 97.06 93 GLU A C 1
ATOM 787 O O . GLU A 1 93 ? -12.640 7.246 -17.946 1.00 97.06 93 GLU A O 1
ATOM 792 N N . ASN A 1 94 ? -11.883 5.779 -16.437 1.00 95.44 94 ASN A N 1
ATOM 793 C CA . ASN A 1 94 ? -10.542 6.360 -16.305 1.00 95.44 94 ASN A CA 1
ATOM 794 C C . ASN A 1 94 ? -9.436 5.333 -16.603 1.00 95.44 94 ASN A C 1
ATOM 796 O O . ASN A 1 94 ? -8.368 5.350 -15.983 1.00 95.44 94 ASN A O 1
ATOM 800 N N . TYR A 1 95 ? -9.692 4.434 -17.556 1.00 93.81 95 TYR A N 1
ATOM 801 C CA . TYR A 1 95 ? -8.876 3.248 -17.828 1.00 93.81 95 TYR A CA 1
ATOM 802 C C . TYR A 1 95 ? -7.380 3.558 -17.950 1.00 93.81 95 TYR A C 1
ATOM 804 O O . TYR A 1 95 ? -6.556 2.964 -17.253 1.00 93.81 95 TYR A O 1
ATOM 812 N N . PHE A 1 96 ? -7.023 4.530 -18.794 1.00 94.19 96 PHE A N 1
ATOM 813 C CA . PHE A 1 96 ? -5.625 4.867 -19.064 1.00 94.19 96 PHE A CA 1
ATOM 814 C C . PHE A 1 96 ? -4.880 5.339 -17.816 1.00 94.19 96 PHE A C 1
ATOM 816 O O . PHE A 1 96 ? -3.760 4.899 -17.581 1.00 94.19 96 PHE A O 1
ATOM 823 N N . ARG A 1 97 ? -5.517 6.166 -16.980 1.00 93.44 97 ARG A N 1
ATOM 824 C CA . ARG A 1 97 ? -4.922 6.665 -15.732 1.00 93.44 97 ARG A CA 1
ATOM 825 C C . ARG A 1 97 ? -4.574 5.516 -14.791 1.00 93.44 97 ARG A C 1
ATOM 827 O O . ARG A 1 97 ? -3.496 5.477 -14.209 1.00 93.44 97 ARG A O 1
ATOM 834 N N . TYR A 1 98 ? -5.502 4.587 -14.614 1.00 95.06 98 TYR A N 1
ATOM 835 C CA . TYR A 1 98 ? -5.322 3.492 -13.671 1.00 95.06 98 TYR A CA 1
ATOM 836 C C . TYR A 1 98 ? -4.368 2.415 -14.187 1.00 95.06 98 TYR A C 1
ATOM 838 O O . TYR A 1 98 ? -3.573 1.879 -13.413 1.00 95.06 98 TYR A O 1
ATOM 846 N N . MET A 1 99 ? -4.379 2.157 -15.495 1.00 94.00 99 MET A N 1
ATOM 847 C CA . MET A 1 99 ? -3.379 1.303 -16.128 1.00 94.00 99 MET A CA 1
ATOM 848 C C . MET A 1 99 ? -1.974 1.893 -16.056 1.00 94.00 99 MET A C 1
ATOM 850 O O . MET A 1 99 ? -1.021 1.136 -15.876 1.00 94.00 99 MET A O 1
ATOM 854 N N . ASP A 1 100 ? -1.839 3.216 -16.131 1.00 92.88 100 ASP A N 1
ATOM 855 C CA . ASP A 1 100 ? -0.556 3.889 -15.950 1.00 92.88 100 ASP A CA 1
ATOM 856 C C . ASP A 1 100 ? -0.008 3.678 -14.528 1.00 92.88 100 ASP A 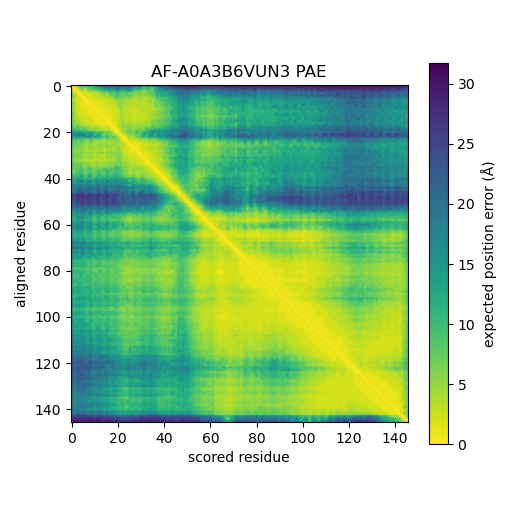C 1
ATOM 858 O O . ASP A 1 100 ? 1.116 3.205 -14.358 1.00 92.88 100 ASP A O 1
ATOM 862 N N . ILE A 1 101 ? -0.844 3.864 -13.495 1.00 92.81 101 ILE A N 1
ATOM 863 C CA . ILE A 1 101 ? -0.480 3.576 -12.093 1.00 92.81 101 ILE A CA 1
ATOM 864 C C . ILE A 1 101 ? -0.008 2.123 -11.927 1.00 92.81 101 ILE A C 1
ATOM 866 O O . ILE A 1 101 ? 1.051 1.869 -11.340 1.00 92.81 101 ILE A O 1
ATOM 870 N N . LEU A 1 102 ? -0.778 1.156 -12.437 1.00 92.81 102 LEU A N 1
ATOM 871 C CA . LEU A 1 102 ? -0.423 -0.263 -12.366 1.00 92.81 102 LEU A CA 1
ATOM 872 C C . LEU A 1 102 ? 0.899 -0.549 -13.100 1.00 92.81 102 LEU A C 1
ATOM 874 O O . LEU A 1 102 ? 1.765 -1.255 -12.573 1.00 92.81 102 LEU A O 1
ATOM 878 N N . SER A 1 103 ? 1.068 0.003 -14.302 1.00 90.75 103 SER A N 1
ATOM 879 C CA . SER A 1 103 ? 2.252 -0.186 -15.143 1.00 90.75 103 SER A CA 1
ATOM 880 C C . SER A 1 103 ? 3.515 0.376 -14.491 1.00 90.75 103 SER A C 1
ATOM 882 O O . SER A 1 103 ? 4.526 -0.328 -14.379 1.00 90.75 103 SER A O 1
ATOM 884 N N . ILE A 1 104 ? 3.451 1.608 -13.983 1.00 90.00 104 ILE A N 1
ATOM 885 C CA . ILE A 1 104 ? 4.565 2.277 -13.306 1.00 90.00 104 ILE A CA 1
ATOM 886 C C . ILE A 1 104 ? 4.974 1.502 -12.052 1.00 90.00 104 ILE A C 1
ATOM 888 O O . ILE A 1 104 ? 6.160 1.228 -11.854 1.00 90.00 104 ILE A O 1
ATOM 892 N N . ASN A 1 105 ? 4.009 1.068 -11.237 1.00 89.88 105 ASN A N 1
ATOM 893 C CA . ASN A 1 105 ? 4.290 0.295 -10.026 1.00 89.88 105 ASN A CA 1
ATOM 894 C C . ASN A 1 105 ? 4.973 -1.048 -10.340 1.00 89.88 105 ASN A C 1
ATOM 896 O O . ASN A 1 105 ? 5.967 -1.408 -9.699 1.00 89.88 105 ASN A O 1
ATOM 900 N N . ARG A 1 106 ? 4.501 -1.771 -11.367 1.00 89.56 106 ARG A N 1
ATOM 901 C CA . ARG A 1 106 ? 5.131 -3.023 -11.822 1.00 89.56 106 ARG A CA 1
ATOM 902 C C . ARG A 1 106 ? 6.539 -2.793 -12.362 1.00 89.56 106 ARG A C 1
ATOM 904 O O . ARG A 1 106 ? 7.455 -3.537 -12.008 1.00 89.56 106 ARG A O 1
ATOM 911 N N . THR A 1 107 ? 6.712 -1.760 -13.181 1.00 89.12 107 THR A N 1
ATOM 912 C CA . THR A 1 107 ? 7.998 -1.401 -13.788 1.00 89.12 107 THR A CA 1
ATOM 913 C C . THR A 1 107 ? 9.021 -1.034 -12.718 1.00 89.12 107 THR A C 1
ATOM 915 O O . THR A 1 107 ? 10.119 -1.588 -12.706 1.00 89.12 107 THR A O 1
ATOM 918 N N . ARG A 1 108 ? 8.650 -0.191 -11.746 1.00 88.12 108 ARG A N 1
ATOM 919 C CA . ARG A 1 108 ? 9.517 0.158 -10.610 1.00 88.12 108 ARG A CA 1
ATOM 920 C C . ARG A 1 108 ? 9.969 -1.074 -9.833 1.00 88.12 108 ARG A C 1
ATOM 922 O O . ARG A 1 108 ? 11.148 -1.182 -9.504 1.00 88.12 108 ARG A O 1
ATOM 929 N N . MET A 1 109 ? 9.065 -2.016 -9.552 1.00 86.12 109 MET A N 1
ATOM 930 C CA . MET A 1 109 ? 9.437 -3.244 -8.845 1.00 86.12 109 MET A CA 1
ATOM 931 C C . MET A 1 109 ? 10.389 -4.118 -9.672 1.00 86.12 109 MET A C 1
ATOM 933 O O . MET A 1 109 ? 11.354 -4.658 -9.128 1.00 86.12 109 MET A O 1
ATOM 937 N N . ALA A 1 110 ? 10.136 -4.264 -10.975 1.00 87.75 110 ALA A N 1
ATOM 938 C CA . ALA A 1 110 ? 11.019 -5.015 -11.863 1.00 87.75 110 ALA A CA 1
ATOM 939 C C . ALA A 1 110 ? 12.430 -4.405 -11.890 1.00 87.75 110 ALA A C 1
ATOM 941 O O . ALA A 1 110 ? 13.413 -5.126 -11.710 1.00 87.75 110 ALA A O 1
ATOM 942 N N . LEU A 1 111 ? 12.527 -3.078 -12.014 1.00 89.12 111 LEU A N 1
ATOM 943 C CA . LEU A 1 111 ? 13.796 -2.354 -11.962 1.00 89.12 111 LEU A CA 1
ATOM 944 C C . LEU A 1 111 ? 14.490 -2.515 -10.606 1.00 89.12 111 LEU A C 1
ATOM 946 O O . LEU A 1 111 ? 15.678 -2.817 -10.581 1.00 89.12 111 LEU A O 1
ATOM 950 N N . SER A 1 112 ? 13.764 -2.423 -9.487 1.00 87.62 112 SER A N 1
ATOM 951 C CA . SER A 1 112 ? 14.331 -2.659 -8.150 1.00 87.62 112 SER A CA 1
ATOM 952 C C . SER A 1 112 ? 14.977 -4.043 -8.037 1.00 87.62 112 SER A C 1
ATOM 954 O O . SER A 1 112 ? 16.095 -4.154 -7.541 1.00 87.62 112 SER A O 1
ATOM 956 N N . LYS A 1 113 ? 14.324 -5.095 -8.554 1.00 89.19 113 LYS A N 1
ATOM 957 C CA . LYS A 1 113 ? 14.885 -6.459 -8.568 1.00 89.19 113 LYS A CA 1
ATOM 958 C C . LYS A 1 113 ? 16.145 -6.566 -9.431 1.00 89.19 113 LYS A C 1
ATOM 960 O O . LYS A 1 113 ? 17.055 -7.320 -9.094 1.00 89.19 113 LYS A O 1
ATOM 965 N N . ILE A 1 114 ? 16.205 -5.841 -10.549 1.00 90.38 114 ILE A N 1
ATOM 966 C CA . ILE A 1 114 ? 17.397 -5.788 -11.409 1.00 90.38 114 ILE A CA 1
ATOM 967 C C . ILE A 1 114 ? 18.540 -5.076 -10.681 1.00 90.38 114 ILE A C 1
ATOM 969 O O . ILE A 1 114 ? 19.649 -5.604 -10.635 1.00 90.38 114 ILE A O 1
ATOM 973 N N . VAL A 1 115 ? 18.263 -3.925 -10.063 1.00 90.50 115 VAL A N 1
ATOM 974 C CA . VAL A 1 115 ? 19.238 -3.193 -9.247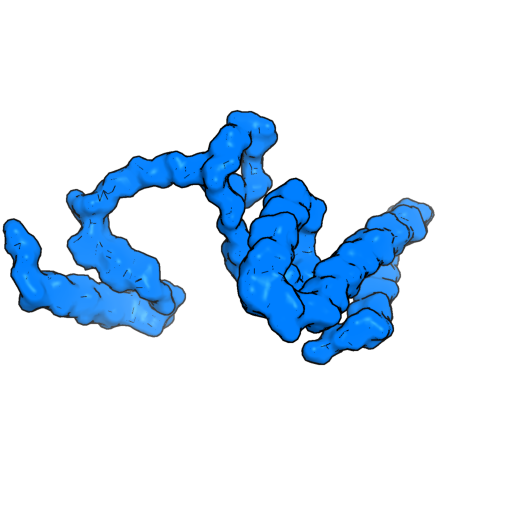 1.00 90.50 115 VAL A CA 1
ATOM 975 C C . VAL A 1 115 ? 19.769 -4.095 -8.141 1.00 90.50 115 VAL A C 1
ATOM 977 O O . VAL A 1 115 ? 20.979 -4.216 -7.995 1.00 90.50 115 VAL A O 1
ATOM 980 N N . ASP A 1 116 ? 18.905 -4.806 -7.418 1.00 88.50 116 ASP A N 1
ATOM 981 C CA . ASP A 1 116 ? 19.349 -5.729 -6.374 1.00 88.50 116 ASP A CA 1
ATOM 982 C C . ASP A 1 116 ? 20.336 -6.777 -6.890 1.00 88.50 116 ASP A C 1
ATOM 984 O O . ASP A 1 116 ? 21.367 -6.985 -6.254 1.00 88.50 116 ASP A O 1
ATOM 988 N N . LYS A 1 117 ? 20.086 -7.369 -8.065 1.00 91.94 117 LYS A N 1
ATOM 989 C CA . LYS A 1 117 ? 21.020 -8.316 -8.697 1.00 91.94 117 LYS A CA 1
ATOM 990 C C . LYS A 1 117 ? 22.356 -7.667 -9.060 1.00 91.94 117 LYS A C 1
ATOM 992 O O . LYS A 1 117 ? 23.399 -8.246 -8.775 1.00 91.94 117 LYS A O 1
ATOM 997 N N . ILE A 1 118 ? 22.334 -6.474 -9.660 1.00 88.75 118 ILE A N 1
ATOM 998 C CA . ILE A 1 118 ? 23.549 -5.751 -10.073 1.00 88.75 118 ILE A CA 1
ATOM 999 C C . ILE A 1 118 ? 24.408 -5.425 -8.855 1.00 88.75 118 ILE A C 1
ATOM 1001 O O . ILE A 1 118 ? 25.602 -5.716 -8.821 1.00 88.75 118 ILE A O 1
ATOM 1005 N N . VAL A 1 119 ? 23.802 -4.823 -7.832 1.00 91.19 119 VAL A N 1
ATOM 1006 C CA . VAL A 1 119 ? 24.560 -4.330 -6.687 1.00 91.19 119 VAL A CA 1
ATOM 1007 C C . VAL A 1 119 ? 24.969 -5.470 -5.738 1.00 91.19 119 VAL A C 1
ATOM 1009 O O . VAL A 1 119 ? 25.869 -5.298 -4.917 1.00 91.19 119 VAL A O 1
ATOM 1012 N N . TRP A 1 120 ? 24.377 -6.664 -5.865 1.00 90.38 120 TRP A N 1
ATOM 1013 C CA . TRP A 1 120 ? 24.803 -7.857 -5.124 1.00 90.38 120 TRP A CA 1
ATOM 1014 C C . TRP A 1 120 ? 26.225 -8.320 -5.467 1.00 90.38 120 TRP A C 1
ATOM 1016 O O . TRP A 1 120 ? 26.882 -8.919 -4.621 1.00 90.38 120 TRP A O 1
ATOM 1026 N N . ILE A 1 121 ? 26.725 -7.990 -6.663 1.00 90.38 121 ILE A N 1
ATOM 1027 C CA . ILE A 1 121 ? 28.099 -8.299 -7.098 1.00 90.38 121 ILE A CA 1
ATOM 1028 C C . ILE A 1 121 ? 29.139 -7.549 -6.243 1.00 90.38 121 ILE A C 1
ATOM 1030 O O . ILE A 1 121 ? 30.281 -7.984 -6.112 1.00 90.38 121 ILE A O 1
ATOM 1034 N N . LEU A 1 122 ? 28.757 -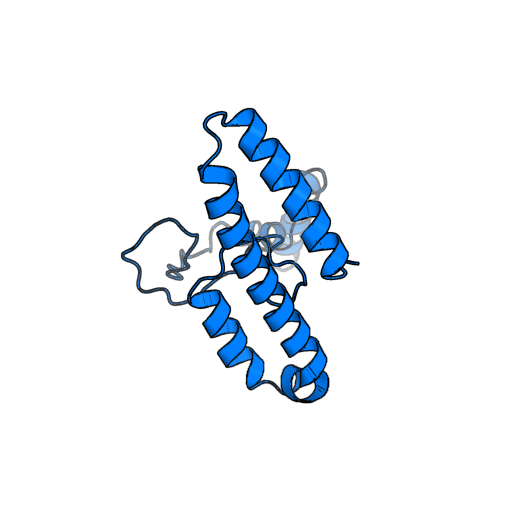6.427 -5.624 1.00 90.06 122 LEU A N 1
ATOM 1035 C CA . LEU A 1 122 ? 29.658 -5.631 -4.797 1.00 90.06 122 LEU A CA 1
ATOM 1036 C C . LEU A 1 122 ? 29.799 -6.237 -3.388 1.00 90.06 122 LEU A C 1
ATOM 1038 O O . LEU A 1 122 ? 28.795 -6.378 -2.682 1.00 90.06 122 LEU A O 1
ATOM 1042 N N . PRO A 1 123 ? 31.030 -6.501 -2.908 1.00 88.44 123 PRO A N 1
ATOM 1043 C CA . PRO A 1 123 ? 31.246 -7.189 -1.632 1.00 88.44 123 PRO A CA 1
ATOM 1044 C C . PRO A 1 123 ? 30.965 -6.304 -0.405 1.00 88.44 123 PRO A C 1
ATOM 1046 O O . PRO A 1 123 ? 30.717 -6.801 0.692 1.00 88.44 123 PRO A O 1
ATOM 1049 N N . PHE A 1 124 ? 30.970 -4.977 -0.563 1.00 94.44 124 PHE A N 1
ATOM 1050 C CA . PHE A 1 124 ? 30.809 -4.037 0.546 1.00 94.44 124 PHE A CA 1
ATOM 1051 C C . PHE A 1 124 ? 29.356 -3.585 0.704 1.00 94.44 124 PHE A C 1
ATOM 1053 O O . PHE A 1 124 ? 28.861 -2.762 -0.068 1.00 94.44 124 PHE A O 1
ATOM 1060 N N . LYS A 1 125 ? 28.692 -4.037 1.778 1.00 89.69 125 LYS A N 1
ATOM 1061 C CA . LYS A 1 125 ? 27.290 -3.696 2.089 1.00 89.69 125 LYS A CA 1
ATOM 1062 C C . LYS A 1 125 ? 27.007 -2.187 2.050 1.00 89.69 125 LYS A C 1
ATOM 1064 O O . LYS A 1 125 ? 26.070 -1.769 1.382 1.00 89.69 125 LYS A O 1
ATOM 1069 N N . LYS A 1 126 ? 27.839 -1.363 2.701 1.00 93.31 126 LYS A N 1
ATOM 1070 C CA . LYS A 1 126 ? 27.651 0.104 2.739 1.00 93.31 126 LYS A CA 1
ATOM 1071 C C . LYS A 1 126 ? 27.691 0.737 1.344 1.00 93.31 126 LYS A C 1
ATOM 1073 O O . LYS A 1 126 ? 26.899 1.628 1.046 1.00 93.31 126 LYS A O 1
ATOM 1078 N N . LEU A 1 127 ? 28.605 0.271 0.491 1.00 90.69 127 LEU A N 1
ATOM 1079 C CA . LEU A 1 127 ? 28.728 0.745 -0.886 1.00 90.69 127 LEU A CA 1
ATOM 1080 C C . LEU A 1 127 ? 27.520 0.304 -1.716 1.00 90.69 127 LEU A C 1
ATOM 1082 O O . LEU A 1 127 ? 26.936 1.124 -2.423 1.00 90.69 127 LEU A O 1
ATOM 1086 N N . ARG A 1 128 ? 27.102 -0.959 -1.563 1.00 91.06 128 ARG A N 1
ATOM 1087 C CA . ARG A 1 128 ? 25.899 -1.492 -2.202 1.00 91.06 128 ARG A CA 1
ATOM 1088 C C . ARG A 1 128 ? 24.660 -0.685 -1.843 1.00 91.06 128 ARG A C 1
ATOM 1090 O O . ARG A 1 128 ? 23.924 -0.264 -2.725 1.00 91.06 128 ARG A O 1
ATOM 1097 N N . ASP A 1 129 ? 24.441 -0.429 -0.562 1.00 92.81 129 ASP A N 1
ATOM 1098 C CA . ASP A 1 129 ? 23.242 0.275 -0.114 1.00 92.81 129 ASP A CA 1
ATOM 1099 C C . ASP A 1 129 ? 23.225 1.729 -0.630 1.00 92.81 129 ASP A C 1
ATOM 1101 O O . ASP A 1 129 ? 22.180 2.219 -1.061 1.00 92.81 129 ASP A O 1
ATOM 1105 N N . LYS A 1 130 ? 24.393 2.389 -0.703 1.00 93.50 130 LYS A N 1
ATOM 1106 C CA . LYS A 1 130 ? 24.538 3.731 -1.295 1.00 93.50 130 LYS A CA 1
ATOM 1107 C C . LYS A 1 130 ? 24.236 3.746 -2.797 1.00 93.50 130 LYS A C 1
ATOM 1109 O O . LYS A 1 130 ? 23.518 4.629 -3.263 1.00 93.50 130 LYS A O 1
ATOM 1114 N N . ILE A 1 131 ? 24.774 2.784 -3.550 1.00 91.75 131 ILE A N 1
ATOM 1115 C CA . ILE A 1 131 ? 24.553 2.672 -5.000 1.00 91.75 131 ILE A CA 1
ATOM 1116 C C . ILE A 1 131 ? 23.096 2.326 -5.294 1.00 91.75 131 ILE A C 1
ATOM 1118 O O . ILE A 1 131 ? 22.480 2.993 -6.120 1.00 91.75 131 ILE A O 1
ATOM 1122 N N . ARG A 1 132 ? 22.520 1.354 -4.571 1.00 92.31 132 ARG A N 1
ATOM 1123 C CA . ARG A 1 132 ? 21.099 1.004 -4.675 1.00 92.31 132 ARG A CA 1
ATOM 1124 C C . ARG A 1 132 ? 20.233 2.241 -4.480 1.00 92.31 132 ARG A C 1
ATOM 1126 O O . ARG A 1 132 ? 19.383 2.509 -5.318 1.00 92.31 132 ARG A O 1
ATOM 1133 N N . LYS A 1 133 ? 20.468 3.001 -3.404 1.00 92.81 133 LYS A N 1
ATOM 1134 C CA . LYS A 1 133 ? 19.699 4.217 -3.122 1.00 92.81 133 LYS A CA 1
ATOM 1135 C C . LYS A 1 133 ? 19.785 5.210 -4.281 1.00 92.81 133 LYS A C 1
ATOM 1137 O O . LYS A 1 133 ? 18.752 5.627 -4.783 1.00 92.81 133 LYS A O 1
ATOM 1142 N N . LYS A 1 134 ? 20.998 5.510 -4.756 1.00 94.12 134 LYS A N 1
ATOM 1143 C CA . LYS A 1 134 ? 21.206 6.457 -5.860 1.00 94.12 134 LYS A CA 1
ATOM 1144 C C . LYS A 1 134 ? 20.471 6.033 -7.137 1.00 94.12 134 LYS A C 1
ATOM 1146 O O . LYS A 1 134 ? 19.747 6.834 -7.710 1.00 94.12 134 LYS A O 1
ATOM 1151 N N . ILE A 1 135 ? 20.616 4.771 -7.546 1.00 92.06 135 ILE A N 1
ATOM 1152 C CA . ILE A 1 135 ? 19.964 4.261 -8.761 1.00 92.06 135 ILE A CA 1
ATOM 1153 C C . ILE A 1 135 ? 18.437 4.275 -8.605 1.00 92.06 135 ILE A C 1
ATOM 1155 O O . ILE A 1 135 ? 17.731 4.647 -9.537 1.00 92.06 135 ILE A O 1
ATOM 1159 N N . MET A 1 136 ? 17.915 3.909 -7.431 1.00 90.12 136 MET A N 1
ATOM 1160 C CA . MET A 1 136 ? 16.473 3.954 -7.174 1.00 90.12 136 MET A CA 1
ATOM 1161 C C . MET A 1 136 ? 15.922 5.382 -7.181 1.00 90.12 136 MET A C 1
ATOM 1163 O O . MET A 1 136 ? 14.829 5.593 -7.700 1.00 90.12 136 MET A O 1
ATOM 1167 N N . ASP A 1 137 ? 16.665 6.358 -6.657 1.00 89.88 137 ASP A N 1
ATOM 1168 C CA . ASP A 1 137 ? 16.286 7.773 -6.711 1.00 89.88 137 ASP A CA 1
ATOM 1169 C C . ASP A 1 137 ? 16.220 8.273 -8.167 1.00 89.88 137 ASP A C 1
ATOM 1171 O O . ASP A 1 137 ? 15.275 8.969 -8.537 1.00 89.88 137 ASP A O 1
ATOM 1175 N N . ASP A 1 138 ? 17.169 7.868 -9.016 1.00 90.75 138 ASP A N 1
ATOM 1176 C CA . ASP A 1 138 ? 17.181 8.221 -10.441 1.00 90.75 138 ASP A CA 1
ATOM 1177 C C . ASP A 1 138 ? 16.028 7.550 -11.212 1.00 90.75 138 ASP A C 1
ATOM 1179 O O . ASP A 1 138 ? 15.331 8.210 -11.985 1.00 90.75 138 ASP A O 1
ATOM 1183 N N . ILE A 1 139 ? 15.752 6.266 -10.949 1.00 88.44 139 ILE A N 1
ATOM 1184 C CA . ILE A 1 139 ? 14.591 5.548 -11.506 1.00 88.44 139 ILE A CA 1
ATOM 1185 C C . ILE A 1 139 ? 13.287 6.257 -11.133 1.00 88.44 139 ILE A C 1
ATOM 1187 O O . ILE A 1 139 ? 12.417 6.440 -11.983 1.00 88.44 139 ILE A O 1
ATOM 1191 N N . ASN A 1 140 ? 13.146 6.662 -9.869 1.00 85.88 140 ASN A N 1
ATOM 1192 C CA . ASN A 1 140 ? 11.948 7.344 -9.395 1.00 85.88 140 ASN A CA 1
ATOM 1193 C C . ASN A 1 140 ? 11.732 8.677 -10.140 1.00 85.88 140 ASN A C 1
ATOM 1195 O O . ASN A 1 140 ? 10.613 8.976 -10.549 1.00 85.88 140 ASN A O 1
ATOM 1199 N N . LYS A 1 141 ? 12.795 9.444 -10.401 1.00 86.19 141 LYS A N 1
ATOM 1200 C CA . LYS A 1 141 ? 12.696 10.680 -11.196 1.00 86.19 141 LYS A CA 1
ATOM 1201 C C . LYS A 1 141 ? 12.279 10.417 -12.645 1.00 86.19 141 LYS A C 1
ATOM 1203 O O . LYS A 1 141 ? 11.445 11.140 -13.177 1.00 86.19 141 LYS A O 1
ATOM 1208 N N . ILE A 1 142 ? 12.828 9.379 -13.283 1.00 86.06 142 ILE A N 1
ATOM 1209 C CA . ILE A 1 142 ? 12.504 9.027 -14.680 1.00 86.06 142 ILE A CA 1
ATOM 1210 C C . ILE A 1 142 ? 11.043 8.600 -14.820 1.00 86.06 142 ILE A C 1
ATOM 1212 O O . ILE A 1 142 ? 10.375 8.985 -15.777 1.00 86.06 142 ILE A O 1
ATOM 1216 N N . LEU A 1 143 ? 10.538 7.833 -13.852 1.00 82.81 143 LEU A N 1
ATOM 1217 C CA . LEU A 1 143 ? 9.141 7.405 -13.816 1.00 82.81 143 LEU A CA 1
ATOM 1218 C C . LEU A 1 143 ? 8.162 8.540 -13.454 1.00 82.81 143 LEU A C 1
ATOM 1220 O O . LEU A 1 143 ? 6.969 8.272 -13.367 1.00 82.81 143 LEU A O 1
ATOM 1224 N N . LYS A 1 144 ? 8.649 9.784 -13.288 1.00 66.88 144 LYS A N 1
ATOM 1225 C CA . LYS A 1 144 ? 7.870 10.997 -12.990 1.00 66.88 144 LYS A CA 1
ATOM 1226 C C . LYS A 1 144 ? 6.945 10.834 -11.780 1.00 66.88 144 LYS A C 1
ATOM 1228 O O . LYS A 1 144 ? 5.733 10.998 -11.881 1.00 66.88 144 LYS A O 1
ATOM 1233 N N . TYR A 1 145 ? 7.530 10.512 -10.627 1.00 61.56 145 TYR A N 1
ATOM 1234 C CA . TYR A 1 145 ? 6.849 10.739 -9.353 1.00 61.56 145 TYR A CA 1
ATOM 1235 C C . TYR A 1 145 ? 6.815 12.239 -9.048 1.00 61.56 145 TYR A C 1
ATOM 1237 O O . TYR A 1 145 ? 7.792 12.750 -8.508 1.00 61.56 145 TYR A O 1
ATOM 1245 N N . ASP A 1 146 ? 5.701 12.893 -9.369 1.00 43.62 146 ASP A N 1
ATOM 1246 C CA . ASP A 1 146 ? 5.251 14.129 -8.715 1.00 43.62 146 ASP A CA 1
ATOM 1247 C C . ASP A 1 146 ? 3.918 13.857 -7.997 1.00 43.62 146 ASP A C 1
ATOM 1249 O O . ASP A 1 146 ? 2.987 13.313 -8.641 1.00 43.62 146 ASP A O 1
#

Foldseek 3Di:
DADPVNLVVQLVVQCVVDVVDPDDVVSSVCRSCVVPDDDDPCLEDPPDDDDTPHNDYDPPDDQDLQDAPRPDDDDPVSVVCVVVVCVDPVCVVVVVSSVLSVVNNVVLVVVLVVLCVVLVVPPDPVVSVVSSVVVSVVSCVVSDDD

Secondary structure (DSSP, 8-state):
---HHHHHHHHHHHHHHHTTS---HHHHHHHHHGGGPPP----EE-S--TT---SEE---TT--TTSTT--S---HHHHHHHHHHHTSHHHHHTHHHHHHHHHHHHHHHHHHHHHHHHHHT-S-HHHHHHHHHHHHHHHHHHTT--

Organism: NCBI:txid1266923

pLDDT: mean 82.33, std 11.75, range [43.62, 97.25]

Sequence (146 aa):
MFSEQSYQKNIDECINKYINIIFTEEHILLYPFKDSTAFLDLKADYGISDNKIIISAYFAGAGKPLKYGFNQQINEYYYKFWEYFSLTPFFKENYFRYMDILSINRTRMALSKIVDKIVWILPFKKLRDKIRKKIMDDINKILKYD

Solvent-accessible surface area (backbone atoms only — not comparable to full-atom values): 8989 Å² total; per-residue (Å²): 133,91,47,73,71,56,48,53,52,39,41,53,53,48,43,76,74,28,65,92,49,98,68,52,73,67,55,60,55,41,62,71,35,62,95,73,67,75,92,73,88,59,43,58,56,87,84,83,70,98,84,65,79,66,76,40,84,66,69,69,78,89,39,37,89,92,38,77,68,52,77,57,84,88,48,71,64,57,51,52,49,52,59,59,47,58,73,35,68,72,33,64,78,41,43,67,65,55,51,47,37,52,49,52,38,52,49,53,51,53,50,51,56,50,48,52,59,62,42,62,75,48,88,48,64,72,60,28,54,54,51,51,49,53,53,51,54,52,51,45,57,74,72,60,77,124

Radius of gyration: 21.93 Å; Cα contacts (8 Å, |Δi|>4): 83; chains: 1; bounding box: 61×36×47 Å